Protein AF-A0A560PXR5-F1 (afdb_monomer_lite)

Secondary structure (DSSP, 8-state):
-------HHHHHHHHHHHH--SSEEEE-SSTT-EEEE-SS----EEEEE-SEEE--SSSEEEEEETTEEEEEETT--EEESS-EEEEEES-HHHHHSS-HHHHHHHHTT-----

Radius of gyration: 17.52 Å; chains: 1; bounding box: 52×32×44 Å

Foldseek 3Di:
DDDPPDDPLNVVVVVLCVVCVDADKADDPDPPDIHGDDPDWDDKDKDWDAFDKAAASADKWWKDAPLDIDIDHNVGIDGDPHTGGIIIGRPPCVPPVDRSVVVVVVVVVPDDDD

Sequence (114 aa):
MTIRRTSLQETLADNIGARAQRTGDYATSIAGLSLFRRDAPAPPAICMIEPSIVLVTQGAKQLWLGGEAYGYDASRFLITSLDLPAQFSREYGRLFGTPPKRDIAALRGQGHLT

Structure (mmCIF, N/CA/C/O backbone):
data_AF-A0A560PXR5-F1
#
_entry.id   AF-A0A560PXR5-F1
#
loop_
_atom_site.group_PDB
_atom_site.id
_atom_site.type_symbol
_atom_site.label_atom_id
_atom_site.label_alt_id
_atom_site.label_comp_id
_atom_site.label_asym_id
_atom_site.label_entity_id
_atom_site.label_seq_id
_atom_site.pdbx_PDB_ins_code
_atom_site.Cartn_x
_atom_site.Cartn_y
_atom_site.Cartn_z
_atom_site.occupancy
_atom_site.B_iso_or_equiv
_atom_site.auth_seq_id
_atom_site.auth_comp_id
_atom_site.auth_asym_id
_atom_site.auth_atom_id
_atom_site.pdbx_PDB_model_num
ATOM 1 N N . MET A 1 1 ? -24.337 -17.176 22.411 1.00 38.00 1 MET A N 1
ATOM 2 C CA . MET A 1 1 ? -24.308 -15.890 21.683 1.00 38.00 1 MET A CA 1
ATOM 3 C C . MET A 1 1 ? -22.865 -15.403 21.680 1.00 38.00 1 MET A C 1
ATOM 5 O O . MET A 1 1 ? -22.405 -14.877 22.681 1.00 38.00 1 MET A O 1
ATOM 9 N N . THR A 1 2 ? -22.102 -15.710 20.630 1.00 40.50 2 THR A N 1
ATOM 10 C CA . THR A 1 2 ? -20.659 -15.418 20.584 1.00 40.50 2 THR A CA 1
ATOM 11 C C . THR A 1 2 ? -20.454 -14.022 20.012 1.00 40.50 2 THR A C 1
ATOM 13 O O . THR A 1 2 ? -20.713 -13.796 18.833 1.00 40.50 2 THR A O 1
ATOM 16 N N . ILE A 1 3 ? -20.016 -13.079 20.845 1.00 52.94 3 ILE A N 1
ATOM 17 C CA . ILE A 1 3 ? -19.617 -11.740 20.404 1.00 52.94 3 ILE A CA 1
ATOM 18 C C . ILE A 1 3 ? -18.334 -11.908 19.580 1.00 52.94 3 ILE A C 1
ATOM 20 O O . ILE A 1 3 ? -17.282 -12.229 20.133 1.00 52.94 3 ILE A O 1
ATOM 24 N N . ARG A 1 4 ? -18.405 -11.747 18.251 1.00 62.03 4 ARG A N 1
ATOM 25 C CA . ARG A 1 4 ? -17.197 -11.677 17.415 1.00 62.03 4 ARG A CA 1
ATOM 26 C C . ARG A 1 4 ? -16.448 -10.398 17.784 1.00 62.03 4 ARG A C 1
ATOM 28 O O . ARG A 1 4 ? -16.941 -9.302 17.543 1.00 62.03 4 ARG A O 1
ATOM 35 N N . ARG A 1 5 ? -15.267 -10.539 18.387 1.00 60.41 5 ARG A N 1
ATOM 36 C CA . ARG A 1 5 ? -14.341 -9.423 18.601 1.00 60.41 5 ARG A CA 1
ATOM 37 C C . ARG A 1 5 ? -13.616 -9.182 17.279 1.00 60.41 5 ARG A C 1
ATOM 39 O O . ARG A 1 5 ? -12.698 -9.926 16.953 1.00 60.41 5 ARG A O 1
ATOM 46 N N . THR A 1 6 ? -14.073 -8.205 16.504 1.00 70.50 6 THR A N 1
ATOM 47 C CA . THR A 1 6 ? -13.400 -7.786 15.270 1.00 70.50 6 THR A CA 1
ATOM 48 C C . THR A 1 6 ? -11.976 -7.351 15.608 1.00 70.50 6 THR A C 1
ATOM 50 O O . THR A 1 6 ? -11.755 -6.618 16.578 1.00 70.50 6 THR A O 1
ATOM 53 N N . SER A 1 7 ? -10.994 -7.838 14.857 1.00 87.00 7 SER A N 1
ATOM 54 C CA . SER A 1 7 ? -9.606 -7.418 15.027 1.00 87.00 7 SER A CA 1
ATOM 55 C C . SER A 1 7 ? -9.454 -5.926 14.701 1.00 87.00 7 SER A C 1
ATOM 57 O O . SER A 1 7 ? -10.234 -5.343 13.938 1.00 87.00 7 SER A O 1
ATOM 59 N N . LEU A 1 8 ? -8.423 -5.284 15.263 1.00 88.00 8 LEU A N 1
ATOM 60 C CA . LEU A 1 8 ? -8.095 -3.891 14.932 1.00 88.00 8 LEU A CA 1
ATOM 61 C C . LEU A 1 8 ? -7.862 -3.726 13.422 1.00 88.00 8 LEU A C 1
ATOM 63 O O . LEU A 1 8 ? -8.232 -2.715 12.835 1.00 88.00 8 LEU A O 1
ATOM 67 N N . GLN A 1 9 ? -7.278 -4.744 12.796 1.00 89.25 9 GLN A N 1
ATOM 68 C CA . GLN A 1 9 ? -6.972 -4.757 11.377 1.00 89.25 9 GLN A CA 1
ATOM 69 C C . GLN A 1 9 ? -8.219 -4.802 10.495 1.00 89.25 9 GLN A C 1
ATOM 71 O O . GLN A 1 9 ? -8.310 -4.021 9.552 1.00 89.25 9 GLN A O 1
ATOM 76 N N . GLU A 1 10 ? -9.190 -5.655 10.823 1.00 90.62 10 GLU A N 1
ATOM 77 C CA . GLU A 1 10 ? -10.493 -5.683 10.146 1.00 90.62 10 GLU A CA 1
ATOM 78 C C . GLU A 1 10 ? -11.211 -4.337 10.308 1.00 90.62 10 GLU A C 1
ATOM 80 O O . GLU A 1 10 ? -11.644 -3.745 9.325 1.00 90.62 10 GLU A O 1
ATOM 85 N N . THR A 1 11 ? -11.211 -3.777 11.522 1.00 93.44 11 THR A N 1
ATOM 86 C CA . THR A 1 11 ? -11.789 -2.446 11.780 1.00 93.44 11 THR A CA 1
ATOM 87 C C . THR A 1 11 ? -11.124 -1.351 10.938 1.00 93.44 11 THR A C 1
ATOM 89 O O . THR A 1 11 ? -11.800 -0.464 10.411 1.00 93.44 11 THR A O 1
ATOM 92 N N . LEU A 1 12 ? -9.795 -1.380 10.800 1.00 93.00 12 LEU A N 1
ATOM 93 C CA . LEU A 1 12 ? -9.060 -0.438 9.954 1.00 93.00 12 LEU A CA 1
ATOM 94 C C . LEU A 1 12 ? -9.390 -0.637 8.473 1.00 93.00 12 LEU A C 1
ATOM 96 O O . LEU A 1 12 ? -9.604 0.344 7.761 1.00 93.00 12 LEU A O 1
ATOM 100 N N . ALA A 1 13 ? -9.447 -1.884 8.011 1.00 93.56 13 ALA A N 1
ATOM 101 C CA . ALA A 1 13 ? -9.788 -2.209 6.635 1.00 93.56 13 ALA A CA 1
ATOM 102 C C . ALA A 1 13 ? -11.187 -1.704 6.259 1.00 93.56 13 ALA A C 1
ATOM 104 O O . ALA A 1 13 ? -11.325 -1.030 5.238 1.00 93.56 13 ALA A O 1
ATOM 105 N N . ASP A 1 14 ? -12.187 -1.935 7.110 1.00 94.62 14 ASP A N 1
ATOM 106 C CA . ASP A 1 14 ? -13.563 -1.479 6.891 1.00 94.62 14 ASP A CA 1
ATOM 107 C C . ASP A 1 14 ? -13.644 0.053 6.829 1.00 94.62 14 ASP A C 1
ATOM 109 O O . ASP A 1 14 ? -14.231 0.631 5.909 1.00 94.62 14 ASP A O 1
ATOM 113 N N . ASN A 1 15 ? -12.983 0.738 7.768 1.00 94.12 15 ASN A N 1
ATOM 114 C CA . ASN A 1 15 ? -12.950 2.201 7.805 1.00 94.12 15 ASN A CA 1
ATOM 115 C C . ASN A 1 15 ? -12.268 2.818 6.577 1.00 94.12 15 ASN A C 1
ATOM 117 O O . ASN A 1 15 ? -12.714 3.860 6.081 1.00 94.12 15 ASN A O 1
ATOM 121 N N . ILE A 1 16 ? -11.184 2.208 6.096 1.00 95.12 16 ILE A N 1
ATOM 122 C CA . ILE A 1 16 ? -10.495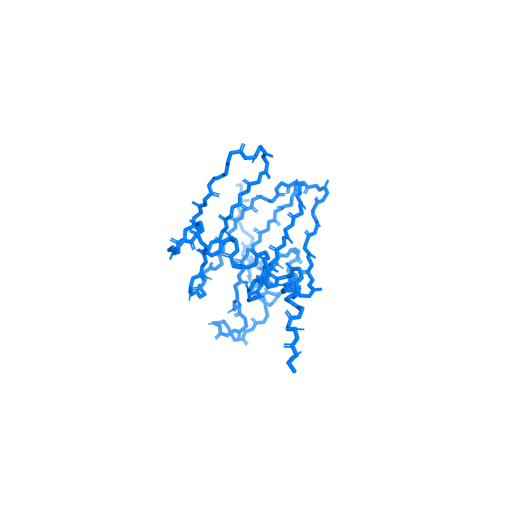 2.645 4.878 1.00 95.12 16 ILE A CA 1
ATOM 123 C C . ILE A 1 16 ? -11.362 2.342 3.656 1.00 95.12 16 ILE A C 1
ATOM 125 O O . ILE A 1 16 ? -11.531 3.222 2.814 1.00 95.12 16 ILE A O 1
ATOM 129 N N . GLY A 1 17 ? -11.967 1.155 3.579 1.00 94.81 17 GLY A N 1
ATOM 130 C CA . GLY A 1 17 ? -12.832 0.738 2.474 1.00 94.81 17 GLY A CA 1
ATOM 131 C C . GLY A 1 17 ? -14.050 1.643 2.287 1.00 94.81 17 GLY A C 1
ATOM 132 O O . GLY A 1 17 ? -14.409 1.960 1.153 1.00 94.81 17 GLY A O 1
ATOM 133 N N . ALA A 1 18 ? -14.627 2.148 3.381 1.00 94.56 18 ALA A N 1
ATOM 134 C CA . ALA A 1 18 ? -15.725 3.114 3.331 1.00 94.56 18 ALA A CA 1
ATOM 135 C C . ALA A 1 18 ? -15.338 4.449 2.659 1.00 94.56 18 ALA A C 1
ATOM 137 O O . ALA A 1 18 ? -16.200 5.115 2.083 1.00 94.56 18 ALA A O 1
ATOM 138 N N . ARG A 1 19 ? -14.053 4.834 2.712 1.00 93.94 19 ARG A N 1
ATOM 139 C CA . ARG A 1 19 ? -13.512 6.096 2.164 1.00 93.94 19 ARG A CA 1
ATOM 140 C C . ARG A 1 19 ? -12.891 5.912 0.778 1.00 93.94 19 ARG A C 1
ATOM 142 O O . ARG A 1 19 ? -13.117 6.721 -0.117 1.00 93.94 19 ARG A O 1
ATOM 149 N N . ALA A 1 20 ? -12.143 4.831 0.589 1.00 94.44 20 ALA A N 1
ATOM 150 C CA . ALA A 1 20 ? -11.495 4.464 -0.661 1.00 94.4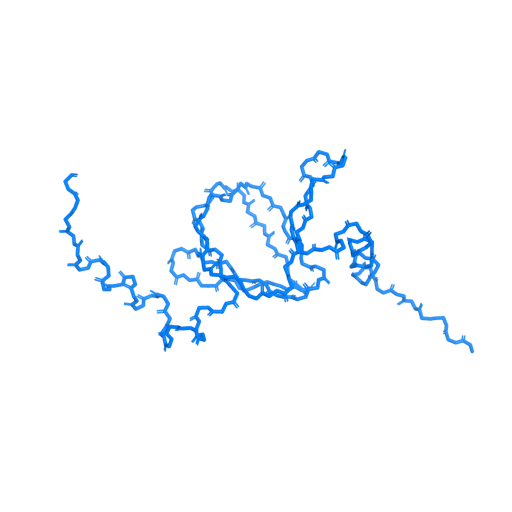4 20 ALA A CA 1
ATOM 151 C C . ALA A 1 20 ? -12.357 3.442 -1.421 1.00 94.44 20 ALA A C 1
ATOM 153 O O . ALA A 1 20 ? -12.058 2.249 -1.471 1.00 94.44 20 ALA A O 1
ATOM 154 N N . GLN A 1 21 ? -13.478 3.903 -1.979 1.00 93.00 21 GLN A N 1
ATOM 155 C CA . GLN A 1 21 ? -14.476 3.019 -2.601 1.00 93.00 21 GLN A CA 1
ATOM 156 C C . GLN A 1 21 ? -14.081 2.519 -4.000 1.00 93.00 21 GLN A C 1
ATOM 158 O O . GLN A 1 21 ? -14.594 1.499 -4.450 1.00 93.00 21 GLN A O 1
ATOM 163 N N . ARG A 1 22 ? -13.175 3.221 -4.688 1.00 93.50 22 ARG A N 1
ATOM 164 C CA . ARG A 1 22 ? -12.680 2.876 -6.030 1.00 93.50 22 ARG A CA 1
ATOM 165 C C . ARG A 1 22 ? -11.151 2.814 -6.027 1.00 93.50 22 ARG A C 1
ATOM 167 O O . ARG A 1 22 ? -10.507 3.329 -5.118 1.00 93.50 22 ARG A O 1
ATOM 174 N N . THR A 1 23 ? -10.550 2.181 -7.030 1.00 90.94 23 THR A N 1
ATOM 175 C CA . THR A 1 23 ? -9.095 2.273 -7.226 1.00 90.94 23 THR A CA 1
ATOM 176 C C . THR A 1 23 ? -8.672 3.740 -7.353 1.00 90.94 23 THR A C 1
ATOM 178 O O . THR A 1 23 ? -9.280 4.500 -8.108 1.00 90.94 23 THR A O 1
ATOM 181 N N . GLY A 1 24 ? -7.639 4.136 -6.607 1.00 86.62 24 GLY A N 1
ATOM 182 C CA . GLY A 1 24 ? -7.128 5.504 -6.596 1.00 86.62 24 GLY A CA 1
ATOM 183 C C . GLY A 1 24 ? -6.361 5.872 -5.329 1.00 86.62 24 GLY A C 1
ATOM 184 O O . GLY A 1 24 ? -6.176 5.043 -4.429 1.00 86.62 24 GLY A O 1
ATOM 185 N N . ASP A 1 25 ? -5.920 7.128 -5.298 1.00 88.25 25 ASP A N 1
ATOM 186 C CA . ASP A 1 25 ? -5.191 7.748 -4.191 1.00 88.25 25 ASP A CA 1
ATOM 187 C C . ASP A 1 25 ? -6.070 8.806 -3.545 1.00 88.25 25 ASP A C 1
ATOM 189 O O . ASP A 1 25 ? -6.715 9.603 -4.228 1.00 88.25 25 ASP A O 1
ATOM 193 N N . TYR A 1 26 ? -6.120 8.784 -2.220 1.00 87.31 26 TYR A N 1
ATOM 194 C CA . TYR A 1 26 ? -7.067 9.553 -1.435 1.00 87.31 26 TYR A CA 1
ATOM 195 C C . TYR A 1 26 ? -6.320 10.352 -0.380 1.00 87.31 26 TYR A C 1
ATOM 197 O O . TYR A 1 26 ? -5.758 9.790 0.563 1.00 87.31 26 TYR A O 1
AT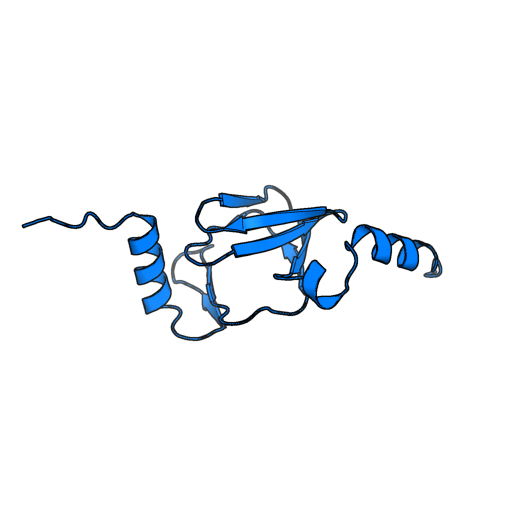OM 205 N N . ALA A 1 27 ? -6.355 11.674 -0.523 1.00 88.06 27 ALA A N 1
ATOM 206 C CA . ALA A 1 27 ? -5.966 12.570 0.551 1.00 88.06 27 ALA A CA 1
ATOM 207 C C . ALA A 1 27 ? -6.938 12.428 1.730 1.00 88.06 27 ALA A C 1
ATOM 209 O O . ALA A 1 27 ? -8.114 12.088 1.560 1.00 88.06 27 ALA A O 1
ATOM 210 N N . THR A 1 28 ? -6.453 12.719 2.931 1.00 89.69 28 THR A N 1
ATOM 211 C CA . THR A 1 28 ? -7.294 12.793 4.126 1.00 89.69 28 THR A CA 1
ATOM 212 C C . THR A 1 28 ? -7.207 14.182 4.746 1.00 89.69 28 THR A C 1
ATOM 214 O O . THR A 1 28 ? -6.322 14.969 4.422 1.00 89.69 28 THR A O 1
ATOM 217 N N . SER A 1 29 ? -8.127 14.490 5.660 1.00 93.12 29 SER A N 1
ATOM 218 C CA . SER A 1 29 ? -8.050 15.709 6.472 1.00 93.12 29 SER A CA 1
ATOM 219 C C . SER A 1 29 ? -6.951 15.651 7.541 1.00 93.12 29 SER A C 1
ATOM 221 O O . SER A 1 29 ? -6.733 16.634 8.242 1.00 93.12 29 SER A O 1
ATOM 223 N N . ILE A 1 30 ? -6.285 14.504 7.704 1.00 92.62 30 ILE A N 1
ATOM 224 C CA . ILE A 1 30 ? -5.187 14.314 8.647 1.00 92.62 30 ILE A CA 1
ATOM 225 C C . ILE A 1 30 ? -3.883 14.567 7.888 1.00 92.62 30 ILE A C 1
ATOM 227 O O . ILE A 1 30 ? -3.555 13.854 6.938 1.00 92.62 30 ILE A O 1
ATOM 231 N N . ALA A 1 31 ? -3.137 15.588 8.308 1.00 88.88 31 ALA A N 1
ATOM 232 C CA . ALA A 1 31 ? -1.856 15.927 7.697 1.00 88.88 31 ALA A CA 1
ATOM 233 C C . ALA A 1 31 ? -0.890 14.728 7.742 1.00 88.88 31 ALA A C 1
ATOM 235 O O . ALA A 1 31 ? -0.735 14.087 8.780 1.00 88.88 31 ALA A O 1
ATOM 236 N N . GLY A 1 32 ? -0.260 14.421 6.605 1.00 86.06 32 GLY A N 1
ATOM 237 C CA . GLY A 1 32 ? 0.672 13.295 6.471 1.00 86.06 32 GLY A CA 1
ATOM 238 C C . GLY A 1 32 ? 0.017 11.913 6.341 1.00 86.06 32 GLY A C 1
ATOM 239 O O . GLY A 1 32 ? 0.735 10.919 6.264 1.00 86.06 32 GLY A O 1
ATOM 240 N N . LEU A 1 33 ? -1.319 11.821 6.290 1.00 92.50 33 LEU A N 1
ATOM 241 C CA . LEU A 1 33 ? -2.032 10.561 6.080 1.00 92.50 33 LEU A CA 1
ATOM 242 C C . LEU A 1 33 ? -2.731 10.536 4.717 1.00 92.50 33 LEU A C 1
ATOM 244 O O . LEU A 1 33 ? -3.617 11.345 4.434 1.00 92.50 33 LEU A O 1
ATOM 248 N N . SER A 1 34 ? -2.396 9.519 3.926 1.00 90.19 34 SER A N 1
ATOM 249 C CA . SER A 1 34 ? -3.003 9.233 2.625 1.00 90.19 34 SER A CA 1
ATOM 250 C C . SER A 1 34 ? -3.462 7.780 2.563 1.00 90.19 34 SER A C 1
ATOM 252 O O . SER A 1 34 ? -2.825 6.893 3.137 1.00 90.19 34 SER A O 1
ATOM 254 N N . LEU A 1 35 ? -4.565 7.524 1.860 1.00 93.56 35 LEU A N 1
ATOM 255 C CA . LEU A 1 35 ? -5.098 6.180 1.637 1.00 93.56 35 LEU A CA 1
ATOM 256 C C . LEU A 1 35 ? -4.931 5.791 0.170 1.00 93.56 35 LEU A C 1
ATOM 258 O O . LEU A 1 35 ? -5.102 6.608 -0.731 1.00 93.56 35 LEU A O 1
ATOM 262 N N . PHE A 1 36 ? -4.637 4.518 -0.067 1.00 90.00 36 PHE A N 1
ATOM 263 C CA . PHE A 1 36 ? -4.371 3.992 -1.399 1.00 90.00 36 PHE A CA 1
ATOM 264 C C . PHE A 1 36 ? -5.219 2.747 -1.616 1.00 90.00 36 PHE A C 1
ATOM 266 O O . PHE A 1 36 ? -5.177 1.819 -0.806 1.00 90.00 36 PHE A O 1
ATOM 273 N N . ARG A 1 37 ? -5.946 2.695 -2.732 1.00 91.31 37 ARG A N 1
ATOM 274 C CA . ARG A 1 37 ? -6.655 1.492 -3.172 1.00 91.31 37 ARG A CA 1
ATOM 275 C C . ARG A 1 37 ? -6.200 1.082 -4.555 1.00 91.31 37 ARG A C 1
ATOM 277 O O . ARG A 1 37 ? -6.133 1.902 -5.469 1.00 91.31 37 ARG A O 1
ATOM 284 N N . ARG A 1 38 ? -5.898 -0.200 -4.703 1.00 88.12 38 ARG A N 1
ATOM 285 C CA . ARG A 1 38 ? -5.573 -0.841 -5.975 1.00 88.12 38 ARG A CA 1
ATOM 286 C C . ARG A 1 38 ? -6.314 -2.165 -6.014 1.00 88.12 38 ARG A C 1
ATOM 288 O O . ARG A 1 38 ? -6.099 -2.993 -5.135 1.00 88.12 38 ARG A O 1
ATOM 295 N N . ASP A 1 39 ? -7.164 -2.345 -7.015 1.00 87.88 39 ASP A N 1
ATOM 296 C CA . ASP A 1 39 ? -7.955 -3.570 -7.182 1.00 87.88 39 ASP A CA 1
ATOM 297 C C . ASP A 1 39 ? -7.285 -4.577 -8.145 1.00 87.88 39 ASP A C 1
ATOM 299 O O . ASP A 1 39 ? -7.728 -5.715 -8.261 1.00 87.88 39 ASP A O 1
ATOM 303 N N . ALA A 1 40 ? -6.188 -4.185 -8.805 1.00 80.69 40 ALA A N 1
ATOM 304 C CA . ALA A 1 40 ? -5.401 -5.031 -9.702 1.00 80.69 40 ALA A CA 1
ATOM 305 C C . ALA A 1 40 ? -3.884 -4.789 -9.534 1.00 80.69 40 ALA A C 1
ATOM 307 O O . ALA A 1 40 ? -3.479 -3.714 -9.070 1.00 80.69 40 ALA A O 1
ATOM 308 N N . PRO A 1 41 ? -3.027 -5.762 -9.908 1.00 76.38 41 PRO A N 1
ATOM 309 C CA . PRO A 1 41 ? -1.586 -5.549 -10.006 1.00 76.38 41 PRO A CA 1
ATOM 310 C C . PRO A 1 41 ? -1.260 -4.394 -10.963 1.00 76.38 41 PRO A C 1
ATOM 312 O O . PRO A 1 41 ? -1.833 -4.296 -12.044 1.00 76.38 41 P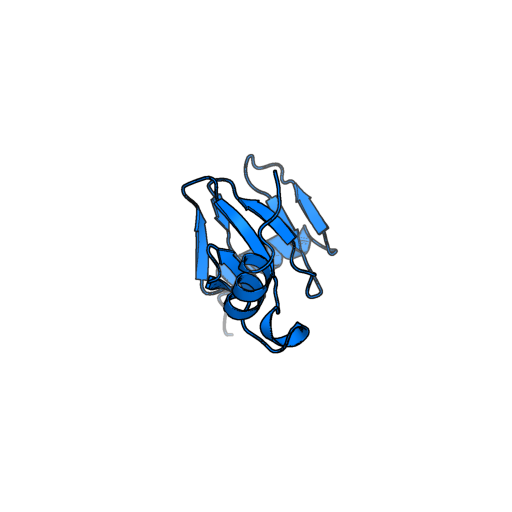RO A O 1
ATOM 315 N N . ALA A 1 42 ? -0.330 -3.526 -10.565 1.00 65.38 42 ALA A N 1
ATOM 316 C CA . ALA A 1 42 ? 0.153 -2.424 -11.393 1.00 65.38 42 ALA A CA 1
ATOM 317 C C . ALA A 1 42 ? 1.570 -2.720 -11.919 1.00 65.38 42 ALA A C 1
ATOM 319 O O . ALA A 1 42 ? 2.337 -3.399 -11.217 1.00 65.38 42 ALA A O 1
ATOM 320 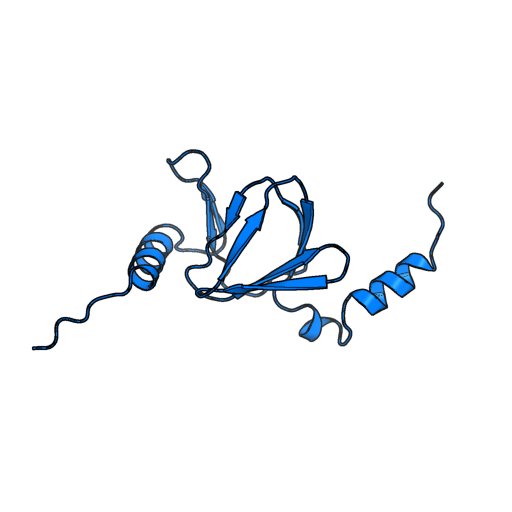N N . PRO A 1 43 ? 1.936 -2.197 -13.109 1.00 65.25 43 PRO A N 1
ATOM 321 C CA . PRO A 1 43 ? 3.312 -2.217 -13.590 1.00 65.25 43 PRO A CA 1
ATOM 322 C C . PRO A 1 43 ? 4.271 -1.594 -12.572 1.00 65.25 43 PRO A C 1
ATOM 324 O O . PRO A 1 43 ? 3.843 -0.771 -11.753 1.00 65.25 43 PRO A O 1
ATOM 327 N N . PRO A 1 44 ? 5.565 -1.951 -12.613 1.00 67.12 44 PRO A N 1
ATOM 328 C CA . PRO A 1 44 ? 6.522 -1.348 -11.714 1.00 67.12 44 PRO A CA 1
ATOM 329 C C . PRO A 1 44 ? 6.589 0.173 -11.881 1.00 67.12 44 PRO A C 1
ATOM 331 O O . PRO A 1 44 ? 6.734 0.665 -12.997 1.00 67.12 44 PRO A O 1
ATOM 334 N N . ALA A 1 45 ? 6.500 0.906 -10.773 1.00 69.81 45 ALA A N 1
ATOM 335 C CA . ALA A 1 45 ? 6.613 2.362 -10.758 1.00 69.81 45 ALA A CA 1
ATOM 336 C C . ALA A 1 45 ? 7.854 2.774 -9.969 1.00 69.81 45 ALA A C 1
ATOM 338 O O . ALA A 1 45 ? 8.031 2.314 -8.839 1.00 69.81 45 ALA A O 1
ATOM 339 N N . ILE A 1 46 ? 8.686 3.630 -10.564 1.00 72.19 46 ILE A N 1
ATOM 340 C CA . ILE A 1 46 ? 9.863 4.221 -9.919 1.00 72.19 46 ILE A CA 1
ATOM 341 C C . ILE A 1 46 ? 9.429 5.512 -9.222 1.00 72.19 46 ILE A C 1
ATOM 343 O O . ILE A 1 46 ? 8.782 6.356 -9.842 1.00 72.19 46 ILE A O 1
ATOM 347 N N . CYS A 1 47 ? 9.775 5.677 -7.949 1.00 70.25 47 CYS A N 1
ATOM 348 C CA . CYS A 1 47 ? 9.530 6.909 -7.206 1.00 70.25 47 CYS A CA 1
ATOM 349 C C . CYS A 1 47 ? 10.554 7.114 -6.081 1.00 70.25 47 CYS A C 1
ATOM 351 O O . CYS A 1 47 ? 11.243 6.182 -5.667 1.00 70.25 47 CYS A O 1
ATOM 353 N N . MET A 1 48 ? 10.612 8.336 -5.553 1.00 78.50 48 MET A N 1
ATOM 354 C CA . MET A 1 48 ? 11.249 8.603 -4.264 1.00 78.50 48 MET A CA 1
ATOM 355 C C . MET A 1 48 ? 10.241 8.330 -3.151 1.00 78.50 48 MET A C 1
ATOM 357 O O . MET A 1 48 ? 9.102 8.792 -3.222 1.00 78.50 48 MET A O 1
ATOM 361 N N . ILE A 1 49 ? 10.637 7.542 -2.155 1.00 78.81 49 ILE A N 1
ATOM 362 C CA . ILE A 1 49 ? 9.837 7.321 -0.949 1.00 78.81 49 ILE A CA 1
ATOM 363 C C . ILE A 1 49 ? 10.375 8.227 0.144 1.00 78.81 49 ILE A C 1
ATOM 365 O O . ILE A 1 49 ? 11.500 8.024 0.595 1.00 78.81 49 ILE A O 1
ATOM 369 N N . GLU A 1 50 ? 9.544 9.164 0.583 1.00 81.75 50 GLU A N 1
ATOM 370 C CA . GLU A 1 50 ? 9.810 10.001 1.751 1.00 81.75 50 GLU A CA 1
ATOM 371 C C . GLU A 1 50 ? 9.764 9.175 3.053 1.00 81.75 50 GLU A C 1
ATOM 373 O O . GLU A 1 50 ? 9.111 8.116 3.105 1.00 81.75 50 GLU A O 1
ATOM 378 N N . PRO A 1 51 ? 10.412 9.643 4.136 1.00 89.19 51 PRO A N 1
ATOM 379 C CA . PRO A 1 51 ? 10.308 9.021 5.450 1.00 89.19 51 PRO A CA 1
ATOM 380 C C . PRO A 1 51 ? 8.851 8.861 5.901 1.00 89.19 51 PRO A C 1
ATOM 382 O O . PRO A 1 51 ? 8.119 9.834 6.076 1.00 89.19 51 PRO A O 1
ATOM 385 N N . SER A 1 52 ? 8.403 7.618 6.069 1.00 90.00 52 SER A N 1
ATOM 386 C CA . SER A 1 52 ? 7.002 7.308 6.348 1.00 90.00 52 SER A CA 1
ATOM 387 C C . SER A 1 52 ? 6.824 5.920 6.964 1.00 90.00 52 SER A C 1
ATOM 389 O O . SER A 1 52 ? 7.714 5.067 6.928 1.00 90.00 52 SER A O 1
ATOM 391 N N . ILE A 1 53 ? 5.639 5.688 7.534 1.00 93.19 53 ILE A N 1
ATOM 392 C CA . ILE A 1 53 ? 5.163 4.360 7.928 1.00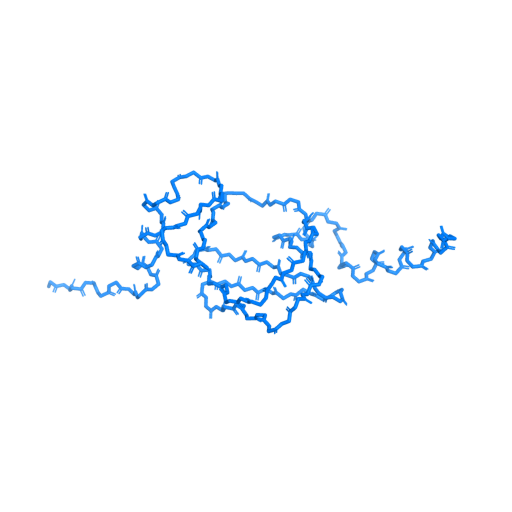 93.19 53 ILE A CA 1
ATOM 393 C C . ILE A 1 53 ? 4.032 3.978 6.979 1.00 93.19 53 ILE A C 1
ATOM 395 O O . ILE A 1 53 ? 3.056 4.714 6.839 1.00 93.19 53 ILE A O 1
ATOM 399 N N . VAL A 1 54 ? 4.137 2.807 6.354 1.00 91.06 54 VAL A N 1
ATOM 400 C CA . VAL A 1 54 ? 3.110 2.280 5.454 1.00 91.06 54 VAL A CA 1
ATOM 401 C C . VAL A 1 54 ? 2.499 1.025 6.058 1.00 91.06 54 VAL A C 1
ATOM 403 O O . VAL A 1 54 ? 3.175 0.014 6.261 1.00 91.06 54 VAL A O 1
ATOM 406 N N . LEU A 1 55 ? 1.191 1.089 6.292 1.00 93.25 55 LEU A N 1
ATOM 407 C CA . LEU A 1 55 ? 0.378 -0.024 6.764 1.00 93.25 55 LEU A CA 1
ATOM 408 C C . LEU A 1 55 ? -0.451 -0.577 5.606 1.00 93.25 55 LEU A C 1
ATOM 410 O O . LEU A 1 55 ? -1.116 0.172 4.890 1.00 93.25 55 LEU A O 1
ATOM 414 N N . VAL A 1 56 ? -0.443 -1.896 5.442 1.00 91.81 56 VAL A N 1
ATOM 415 C CA . VAL A 1 56 ? -1.352 -2.588 4.527 1.00 91.81 56 VAL A CA 1
ATOM 416 C C . VAL A 1 56 ? -2.470 -3.177 5.370 1.00 91.81 56 VAL A C 1
ATOM 418 O O . VAL A 1 56 ? -2.221 -3.958 6.278 1.00 91.81 56 VAL A O 1
ATOM 421 N N . THR A 1 57 ? -3.713 -2.787 5.113 1.00 92.62 57 THR A N 1
ATOM 422 C CA . THR A 1 57 ? -4.864 -3.335 5.847 1.00 92.62 57 THR A CA 1
ATOM 423 C C . THR A 1 57 ? -5.485 -4.528 5.134 1.00 92.62 57 THR A C 1
ATOM 425 O O . THR A 1 57 ? -6.062 -5.386 5.792 1.00 92.62 57 THR A O 1
ATOM 428 N N . GLN A 1 58 ? -5.315 -4.623 3.809 1.00 90.06 58 GLN A N 1
ATOM 429 C CA . GLN A 1 58 ? -5.725 -5.759 2.981 1.00 90.06 58 GLN A CA 1
ATOM 430 C C . GLN A 1 58 ? -4.757 -5.971 1.799 1.00 90.06 58 GLN A C 1
ATOM 432 O O . GLN A 1 58 ? -4.298 -5.021 1.157 1.00 90.06 58 GLN A O 1
ATOM 437 N N . GLY A 1 59 ? -4.464 -7.235 1.478 1.00 89.25 59 GLY A N 1
ATOM 438 C CA . GLY A 1 59 ? -3.544 -7.627 0.400 1.00 89.25 59 GLY A CA 1
ATOM 439 C C . GLY A 1 59 ? -2.056 -7.542 0.778 1.00 89.25 59 GLY A C 1
ATOM 440 O O . GLY A 1 59 ? -1.715 -7.530 1.955 1.00 89.25 59 GLY A O 1
ATOM 441 N N . ALA A 1 60 ? -1.168 -7.500 -0.226 1.00 88.00 60 ALA A N 1
ATOM 442 C CA . ALA A 1 60 ? 0.291 -7.521 -0.046 1.00 88.00 60 ALA A CA 1
ATOM 443 C C . ALA A 1 60 ? 1.038 -6.725 -1.129 1.00 88.00 60 ALA A C 1
ATOM 445 O O . ALA A 1 60 ? 0.766 -6.899 -2.311 1.00 88.00 60 ALA A O 1
ATOM 446 N N . LYS A 1 61 ? 1.995 -5.872 -0.769 1.00 83.62 61 LYS A N 1
ATOM 447 C CA . LYS A 1 61 ? 2.780 -5.035 -1.692 1.00 83.62 61 LYS A CA 1
ATOM 448 C C . LYS A 1 61 ? 4.261 -5.437 -1.652 1.00 83.62 61 LYS A C 1
ATOM 450 O O . LYS A 1 61 ? 4.720 -5.994 -0.661 1.00 83.62 61 LYS A O 1
ATOM 455 N N . GLN A 1 62 ? 5.010 -5.165 -2.725 1.00 83.62 62 GLN A N 1
ATOM 456 C CA . GLN A 1 62 ? 6.468 -5.333 -2.732 1.00 83.62 62 GLN A CA 1
ATOM 457 C C . GLN A 1 62 ? 7.163 -4.019 -3.093 1.00 83.62 62 GLN A C 1
ATOM 459 O O . GLN A 1 62 ? 6.735 -3.290 -3.996 1.00 83.62 62 GLN A O 1
ATOM 464 N N . LEU A 1 63 ? 8.236 -3.738 -2.364 1.00 84.38 63 LEU A N 1
ATOM 465 C CA . LEU A 1 63 ? 9.175 -2.650 -2.588 1.00 84.38 63 LEU A CA 1
ATOM 466 C C . LEU A 1 63 ? 10.486 -3.233 -3.121 1.00 84.38 63 LEU A C 1
ATOM 468 O O . LEU A 1 63 ? 11.046 -4.126 -2.498 1.00 84.38 63 LEU A O 1
ATOM 472 N N . TRP A 1 64 ? 10.995 -2.713 -4.229 1.00 83.31 64 TRP A N 1
ATOM 473 C CA . TRP A 1 64 ? 12.334 -3.008 -4.723 1.00 83.31 64 TRP A CA 1
ATOM 474 C C . TRP A 1 64 ? 13.290 -1.896 -4.326 1.00 83.31 64 TRP A C 1
ATOM 476 O O . TRP A 1 64 ? 13.055 -0.728 -4.648 1.00 83.31 64 TRP A O 1
ATOM 486 N N . LEU A 1 65 ? 14.376 -2.274 -3.658 1.00 83.19 65 LEU A N 1
ATOM 487 C CA . LEU A 1 65 ? 15.437 -1.371 -3.230 1.00 83.19 65 LEU A CA 1
ATOM 488 C C . LEU A 1 65 ? 16.784 -2.063 -3.442 1.00 83.19 65 LEU A C 1
ATOM 490 O O . LEU A 1 65 ? 16.981 -3.193 -3.002 1.00 83.19 65 LEU A O 1
ATOM 494 N N . GLY A 1 66 ? 17.702 -1.412 -4.161 1.00 81.69 66 GLY A N 1
ATOM 495 C CA . GLY A 1 66 ? 19.038 -1.970 -4.411 1.00 81.69 66 GLY A CA 1
ATOM 496 C C . GLY A 1 66 ? 19.046 -3.321 -5.148 1.00 81.69 66 GLY A C 1
ATOM 497 O O . GLY A 1 66 ? 19.993 -4.086 -5.001 1.00 81.69 66 GLY A O 1
ATOM 498 N N . GLY A 1 67 ? 18.000 -3.631 -5.925 1.00 75.88 67 GLY A N 1
ATOM 499 C CA . GLY A 1 67 ? 17.852 -4.906 -6.640 1.00 75.88 67 GLY A CA 1
ATOM 500 C C . GLY A 1 67 ? 17.252 -6.053 -5.815 1.00 75.88 67 GLY A C 1
ATOM 501 O O . GLY A 1 67 ? 17.096 -7.151 -6.348 1.00 75.88 67 GLY A O 1
ATOM 502 N N . GLU A 1 68 ? 16.878 -5.804 -4.559 1.00 79.25 68 GLU A N 1
ATOM 503 C CA . GLU A 1 68 ? 16.243 -6.776 -3.664 1.00 79.25 68 GLU A CA 1
ATOM 504 C C . GLU A 1 68 ? 14.766 -6.413 -3.428 1.00 79.25 68 GLU A C 1
ATOM 506 O O . GLU A 1 68 ? 14.404 -5.233 -3.391 1.00 79.25 68 GLU A O 1
ATOM 511 N N . ALA A 1 69 ? 13.906 -7.429 -3.287 1.00 81.19 69 ALA A N 1
ATOM 512 C CA . ALA A 1 69 ? 12.470 -7.262 -3.055 1.00 81.19 69 ALA A CA 1
ATOM 513 C C . ALA A 1 69 ? 12.100 -7.434 -1.581 1.00 81.19 69 ALA A C 1
ATOM 515 O O . ALA A 1 69 ? 12.338 -8.479 -0.977 1.00 81.19 69 ALA A O 1
ATOM 516 N N . TYR A 1 70 ? 11.390 -6.447 -1.050 1.00 85.12 70 TYR A N 1
ATOM 517 C CA . TYR A 1 70 ? 10.859 -6.407 0.304 1.00 85.12 70 TYR A CA 1
ATOM 518 C C . TYR A 1 70 ? 9.331 -6.468 0.245 1.00 85.12 70 TYR A C 1
ATOM 520 O O . TYR A 1 70 ? 8.661 -5.497 -0.113 1.00 85.12 70 TYR A O 1
ATOM 528 N N . GLY A 1 71 ? 8.774 -7.643 0.546 1.00 85.50 71 GLY A N 1
ATOM 529 C CA . GLY A 1 71 ? 7.329 -7.866 0.618 1.00 85.50 71 GLY A CA 1
ATOM 530 C C . GLY A 1 71 ? 6.752 -7.476 1.979 1.00 85.50 71 GLY A C 1
ATOM 531 O O . GLY A 1 71 ? 7.335 -7.796 3.016 1.00 85.50 71 GLY A O 1
ATOM 532 N N . TYR A 1 72 ? 5.595 -6.821 1.971 1.00 87.94 72 TYR A N 1
ATOM 533 C CA . TYR A 1 72 ? 4.858 -6.435 3.171 1.00 87.94 72 TYR A CA 1
ATOM 534 C C . TYR A 1 72 ? 3.344 -6.543 2.938 1.00 87.94 72 TYR A C 1
ATOM 536 O O . TYR A 1 72 ? 2.849 -6.317 1.833 1.00 87.94 72 TYR A O 1
ATOM 544 N N . ASP A 1 73 ? 2.603 -6.943 3.964 1.00 89.38 73 ASP A N 1
ATOM 545 C CA . ASP A 1 73 ? 1.183 -7.296 3.890 1.00 89.38 73 ASP A CA 1
ATOM 546 C C . ASP A 1 73 ? 0.462 -6.921 5.190 1.00 89.38 73 ASP A C 1
ATOM 548 O O . ASP A 1 73 ? 0.994 -6.184 6.012 1.00 89.38 73 ASP A O 1
ATOM 552 N N . ALA A 1 74 ? -0.757 -7.414 5.396 1.00 89.50 74 ALA A N 1
ATOM 553 C CA . ALA A 1 74 ? -1.501 -7.184 6.631 1.00 89.50 74 ALA A CA 1
ATOM 554 C C . ALA A 1 74 ? -0.690 -7.483 7.918 1.00 89.50 74 ALA A C 1
ATOM 556 O O . ALA A 1 74 ? -0.807 -6.779 8.917 1.00 89.50 74 ALA A O 1
ATOM 557 N N . SER A 1 75 ? 0.198 -8.469 7.907 1.00 88.56 75 SER A N 1
ATOM 558 C CA . SER A 1 75 ? 1.007 -8.838 9.072 1.00 88.56 75 SER A CA 1
ATOM 559 C C . SER A 1 75 ? 2.315 -8.050 9.218 1.00 88.56 75 SER A C 1
ATOM 561 O O . SER A 1 75 ? 3.000 -8.197 10.232 1.00 88.56 75 SER A O 1
ATOM 563 N N . ARG A 1 76 ? 2.701 -7.236 8.223 1.00 90.06 76 ARG A N 1
ATOM 564 C CA . ARG A 1 76 ? 4.010 -6.562 8.160 1.00 90.06 76 ARG A CA 1
ATOM 565 C C . ARG A 1 76 ? 3.877 -5.143 7.620 1.00 90.06 76 ARG A C 1
ATOM 567 O O . ARG A 1 76 ? 3.353 -4.929 6.535 1.00 90.06 76 ARG A O 1
ATOM 574 N N . PHE A 1 77 ? 4.431 -4.173 8.330 1.00 89.50 77 PHE A N 1
ATOM 575 C CA . PHE A 1 77 ? 4.476 -2.786 7.870 1.00 89.50 77 PHE A CA 1
ATOM 576 C C . PHE A 1 77 ? 5.844 -2.436 7.274 1.00 89.50 77 PHE A C 1
ATOM 578 O O . PHE A 1 77 ? 6.838 -3.126 7.506 1.00 89.50 77 PHE A O 1
ATOM 585 N N . LEU A 1 78 ? 5.889 -1.344 6.516 1.00 90.25 78 LEU A N 1
ATOM 586 C CA . LEU A 1 78 ? 7.121 -0.744 6.007 1.00 90.25 78 LEU A CA 1
ATOM 587 C C . LEU A 1 78 ? 7.399 0.551 6.778 1.00 90.25 78 LEU A C 1
ATOM 589 O O . LEU A 1 78 ? 6.484 1.346 6.978 1.00 90.25 78 LEU A O 1
ATOM 593 N N . ILE A 1 79 ? 8.654 0.768 7.177 1.00 93.94 79 ILE A N 1
ATOM 594 C CA . ILE A 1 79 ? 9.144 2.054 7.691 1.00 93.94 79 ILE A CA 1
ATOM 595 C C . ILE A 1 79 ? 10.311 2.498 6.823 1.00 93.94 79 ILE A C 1
ATOM 597 O O . ILE A 1 79 ? 11.233 1.719 6.576 1.00 93.94 79 ILE A O 1
ATOM 601 N N . THR A 1 80 ? 10.282 3.754 6.399 1.00 89.12 80 THR A N 1
ATOM 602 C CA . THR A 1 80 ? 11.405 4.439 5.761 1.00 89.12 80 THR A CA 1
ATOM 603 C C . THR A 1 80 ? 11.830 5.609 6.640 1.00 89.12 80 THR A C 1
ATOM 605 O O . THR A 1 80 ? 11.000 6.373 7.122 1.00 89.12 80 THR A O 1
ATOM 608 N N . SER A 1 81 ? 13.132 5.734 6.895 1.00 89.75 81 SER A N 1
ATOM 609 C CA . SER A 1 81 ? 13.694 6.810 7.735 1.00 89.75 81 SER A CA 1
ATOM 610 C C . SER A 1 81 ? 14.473 7.851 6.933 1.00 89.75 81 SER A C 1
ATOM 612 O O . SER A 1 81 ? 14.903 8.851 7.493 1.00 89.75 81 SER A O 1
ATOM 614 N N . LEU A 1 82 ? 14.667 7.600 5.640 1.00 88.75 82 LEU A N 1
ATOM 615 C CA . LEU A 1 82 ? 15.392 8.440 4.695 1.00 88.75 82 LEU A CA 1
ATOM 616 C C . LEU A 1 82 ? 14.616 8.467 3.379 1.00 88.75 82 LEU A C 1
ATOM 618 O O . LEU A 1 82 ? 13.795 7.580 3.134 1.00 88.75 82 LEU A O 1
ATOM 622 N N . ASP A 1 83 ? 14.935 9.435 2.528 1.00 83.00 83 ASP A N 1
ATOM 623 C CA . ASP A 1 83 ? 14.487 9.442 1.142 1.00 83.00 83 ASP A CA 1
ATOM 624 C C . ASP A 1 83 ? 15.147 8.297 0.370 1.00 83.00 83 ASP A C 1
ATOM 626 O O . ASP A 1 83 ? 16.373 8.242 0.229 1.00 83.00 83 ASP A O 1
ATOM 630 N N . LEU A 1 84 ? 14.338 7.355 -0.121 1.00 79.69 84 LEU A N 1
ATOM 631 C CA . LEU A 1 84 ? 14.829 6.160 -0.811 1.00 79.69 84 LEU A CA 1
ATOM 632 C C . LEU A 1 84 ? 14.398 6.143 -2.284 1.00 79.69 84 LEU A C 1
ATOM 634 O O . LEU A 1 84 ? 13.200 6.266 -2.555 1.00 79.69 84 LEU A O 1
ATOM 638 N N . PRO A 1 85 ? 15.322 5.914 -3.241 1.00 77.88 85 PRO A N 1
ATOM 639 C CA . PRO A 1 85 ? 14.952 5.609 -4.616 1.00 77.88 85 PRO A CA 1
ATOM 640 C C . PRO A 1 85 ? 14.384 4.191 -4.671 1.00 77.88 85 PRO A C 1
ATOM 642 O O . PRO A 1 85 ? 15.071 3.213 -4.373 1.00 77.88 85 PRO A O 1
ATOM 645 N N . ALA A 1 86 ? 13.117 4.076 -5.039 1.00 70.94 86 ALA A N 1
ATOM 646 C CA . ALA A 1 86 ? 12.366 2.842 -4.920 1.00 70.94 86 ALA A CA 1
ATOM 647 C C . ALA A 1 86 ? 11.605 2.502 -6.192 1.00 70.94 86 ALA A C 1
ATOM 649 O O . ALA A 1 86 ? 11.145 3.377 -6.923 1.00 70.94 86 ALA A O 1
ATOM 650 N N . GLN A 1 87 ? 11.398 1.205 -6.401 1.00 75.00 87 GLN A N 1
ATOM 651 C CA . GLN A 1 87 ? 10.472 0.711 -7.408 1.00 75.00 87 GLN A CA 1
ATOM 652 C C . GLN A 1 87 ? 9.417 -0.170 -6.745 1.00 75.00 87 GLN A C 1
ATOM 654 O O . GLN A 1 87 ? 9.726 -1.191 -6.140 1.00 75.00 87 GLN A O 1
ATOM 659 N N . PHE A 1 88 ? 8.144 0.187 -6.850 1.00 64.56 88 PHE A N 1
ATOM 660 C CA . PHE A 1 88 ? 7.066 -0.667 -6.356 1.00 64.56 88 PHE A CA 1
ATOM 661 C C . PHE A 1 88 ? 6.602 -1.597 -7.464 1.00 64.56 88 PHE A C 1
ATOM 663 O O . PHE A 1 88 ? 6.275 -1.127 -8.544 1.00 64.56 88 PHE A O 1
ATOM 670 N N . SER A 1 89 ? 6.503 -2.898 -7.202 1.00 58.84 89 SER A N 1
ATOM 671 C CA . SER A 1 89 ? 5.816 -3.837 -8.099 1.00 58.84 89 SER A CA 1
ATOM 672 C C . SER A 1 89 ? 5.026 -4.830 -7.260 1.00 58.84 89 SER A C 1
ATOM 674 O O . SER A 1 89 ? 5.514 -5.218 -6.203 1.00 58.84 89 SER A O 1
ATOM 676 N N . ARG A 1 90 ? 3.861 -5.300 -7.711 1.00 54.47 90 ARG A N 1
ATOM 677 C CA . ARG A 1 90 ? 3.168 -6.403 -7.018 1.00 54.47 90 ARG A CA 1
ATOM 678 C C . ARG A 1 90 ? 3.480 -7.803 -7.565 1.00 54.47 90 ARG A C 1
ATOM 680 O O . ARG A 1 90 ? 3.204 -8.744 -6.840 1.00 54.47 90 ARG A O 1
ATOM 687 N N . GLU A 1 91 ? 4.078 -7.958 -8.755 1.00 51.69 91 GLU A N 1
ATOM 688 C CA . GLU A 1 91 ? 4.430 -9.283 -9.320 1.00 51.69 91 GLU A CA 1
ATOM 689 C C . GLU A 1 91 ? 5.570 -9.238 -10.376 1.00 51.69 91 GLU A C 1
ATOM 691 O O . GLU A 1 91 ? 5.369 -9.598 -11.535 1.00 51.69 91 GLU A O 1
ATOM 696 N N . TYR A 1 92 ? 6.801 -8.842 -10.020 1.00 49.56 92 TYR A N 1
ATOM 697 C CA . TYR A 1 92 ? 7.920 -8.901 -10.990 1.00 49.56 92 TYR A CA 1
ATOM 698 C C . TYR A 1 92 ? 8.195 -10.332 -11.486 1.00 49.56 92 TYR A C 1
ATOM 700 O O . TYR A 1 92 ? 8.328 -10.577 -12.683 1.00 49.56 92 TYR A O 1
ATOM 708 N N . GLY A 1 93 ? 8.228 -11.303 -10.566 1.00 43.22 93 GLY A N 1
ATOM 709 C CA . GLY A 1 93 ? 8.582 -12.689 -10.892 1.00 43.22 93 GLY A CA 1
ATOM 710 C C . GLY A 1 93 ? 7.591 -13.384 -11.829 1.00 43.22 93 GLY A C 1
ATOM 711 O O . GLY A 1 93 ? 7.968 -14.329 -12.515 1.00 43.22 93 GLY A O 1
ATOM 712 N N . ARG A 1 94 ? 6.343 -12.905 -11.897 1.00 45.50 94 ARG A N 1
ATOM 713 C CA . ARG A 1 94 ? 5.301 -13.497 -12.746 1.00 45.50 94 ARG A CA 1
ATOM 714 C C . ARG A 1 94 ? 5.302 -12.940 -14.171 1.00 45.50 94 ARG A C 1
ATOM 716 O O . ARG A 1 94 ? 4.887 -13.643 -15.082 1.00 45.50 94 ARG A O 1
ATOM 723 N N . LEU A 1 95 ? 5.769 -11.704 -14.358 1.00 45.00 95 LEU A N 1
ATOM 724 C CA . LEU A 1 95 ? 5.763 -11.015 -15.652 1.00 45.00 95 LEU A CA 1
ATOM 725 C C . LEU A 1 95 ? 7.066 -11.192 -16.442 1.00 45.00 95 LEU A C 1
ATOM 727 O O . LEU A 1 95 ? 7.019 -11.227 -17.667 1.00 45.00 95 LEU A O 1
ATOM 731 N N . PHE A 1 96 ? 8.210 -11.324 -15.764 1.00 50.28 96 PHE A N 1
ATOM 732 C CA . PHE A 1 96 ? 9.524 -11.295 -16.422 1.00 50.28 96 PHE A CA 1
ATOM 733 C C . PHE A 1 96 ? 10.309 -12.610 -16.319 1.00 50.28 96 PHE A C 1
ATOM 735 O O . PHE A 1 96 ? 11.364 -12.742 -16.926 1.00 50.28 96 PHE A O 1
ATOM 742 N N . GLY A 1 97 ? 9.802 -13.610 -15.587 1.00 45.41 97 GLY A N 1
ATOM 743 C CA . GLY A 1 97 ? 10.389 -14.959 -15.520 1.00 45.41 97 GLY A CA 1
ATOM 744 C C . GLY A 1 97 ? 11.758 -15.061 -14.824 1.00 45.41 97 GLY A C 1
ATOM 745 O O . GLY A 1 97 ? 12.207 -16.167 -14.525 1.00 45.41 97 GLY A O 1
ATOM 746 N N . THR A 1 98 ? 12.409 -13.937 -14.512 1.00 43.34 98 THR A N 1
ATOM 747 C CA . THR A 1 98 ? 13.695 -13.834 -13.807 1.00 43.34 98 THR A CA 1
ATOM 748 C C . THR A 1 98 ? 13.622 -12.814 -12.662 1.00 43.34 98 THR A C 1
ATOM 750 O O . THR A 1 98 ? 12.820 -11.884 -12.702 1.00 43.34 98 THR A O 1
ATOM 753 N N . PRO A 1 99 ? 14.434 -12.954 -11.595 1.00 45.97 99 PRO A N 1
ATOM 754 C CA . PRO A 1 99 ? 14.565 -11.914 -10.573 1.00 45.97 99 PRO A CA 1
ATOM 755 C C . PRO A 1 99 ? 15.232 -10.645 -11.153 1.00 45.97 99 PRO A C 1
ATOM 757 O O . PRO A 1 99 ? 16.198 -10.793 -11.908 1.00 45.97 99 PRO A O 1
ATOM 760 N N . PRO A 1 100 ? 14.842 -9.415 -10.747 1.00 47.59 100 PRO A N 1
ATOM 761 C CA . PRO A 1 100 ? 15.380 -8.150 -11.281 1.00 47.59 100 PRO A CA 1
ATOM 762 C C . PRO A 1 100 ? 16.896 -8.032 -11.248 1.00 47.59 100 PRO A C 1
ATOM 764 O O . PRO A 1 100 ? 17.496 -7.387 -12.101 1.00 47.59 100 PRO A O 1
ATOM 767 N N . LYS A 1 101 ? 17.541 -8.690 -10.280 1.00 42.59 101 LYS A N 1
ATOM 768 C CA . LYS A 1 101 ? 19.000 -8.742 -10.154 1.00 42.59 101 LYS A CA 1
ATOM 769 C C . LYS A 1 101 ? 19.695 -9.237 -11.434 1.00 42.59 101 LYS A C 1
ATOM 771 O O . LYS A 1 101 ? 20.804 -8.789 -11.713 1.00 42.59 101 LYS A O 1
ATOM 776 N N . ARG A 1 102 ? 19.057 -10.117 -12.226 1.00 44.88 102 ARG A N 1
ATOM 777 C CA . ARG A 1 102 ? 19.583 -10.589 -13.526 1.00 44.88 102 ARG A CA 1
ATOM 778 C C . ARG A 1 102 ? 19.391 -9.573 -14.655 1.00 44.88 102 ARG A C 1
ATOM 780 O O . ARG A 1 102 ? 20.286 -9.448 -15.484 1.00 44.88 102 ARG A O 1
ATOM 787 N N . ASP A 1 103 ? 18.308 -8.805 -14.647 1.00 52.81 103 ASP A N 1
ATOM 788 C CA . ASP A 1 103 ? 18.030 -7.816 -15.700 1.00 52.81 103 ASP A CA 1
ATOM 789 C C . ASP A 1 103 ? 18.841 -6.530 -15.485 1.00 52.81 103 ASP A C 1
ATOM 791 O O . ASP A 1 103 ? 19.365 -5.940 -16.428 1.00 52.81 103 ASP A O 1
ATOM 795 N N . ILE A 1 104 ? 19.068 -6.149 -14.224 1.00 48.91 104 ILE A N 1
ATOM 796 C CA . ILE A 1 104 ? 19.955 -5.034 -13.865 1.00 48.91 104 ILE A CA 1
ATOM 797 C C . ILE A 1 104 ? 21.404 -5.326 -14.290 1.00 48.91 104 ILE A C 1
ATOM 799 O O . ILE A 1 104 ? 22.111 -4.414 -14.713 1.00 48.91 104 ILE A O 1
ATOM 803 N N . ALA A 1 105 ? 21.860 -6.582 -14.235 1.00 49.06 105 ALA A N 1
ATOM 804 C CA . ALA A 1 105 ? 23.182 -6.957 -14.743 1.00 49.06 105 ALA A CA 1
ATOM 805 C C . ALA A 1 105 ? 23.298 -6.777 -16.271 1.00 49.06 105 ALA A C 1
ATOM 807 O O . ALA A 1 105 ? 24.348 -6.350 -16.749 1.00 49.06 105 ALA A O 1
ATOM 808 N N . ALA A 1 106 ? 22.219 -7.025 -17.024 1.00 48.47 106 ALA A N 1
ATOM 809 C CA . ALA A 1 106 ? 22.168 -6.783 -18.467 1.00 48.47 106 ALA A CA 1
ATOM 810 C C . ALA A 1 106 ? 22.173 -5.280 -18.810 1.00 48.47 106 ALA A C 1
ATOM 812 O O . ALA A 1 106 ? 22.840 -4.867 -19.756 1.00 48.47 106 ALA A O 1
ATOM 813 N N . LEU A 1 107 ? 21.516 -4.448 -17.993 1.00 46.69 107 LEU A N 1
ATOM 814 C CA . LEU A 1 107 ? 21.523 -2.985 -18.142 1.00 46.69 107 LEU A CA 1
ATOM 815 C C . LEU A 1 107 ? 22.872 -2.352 -17.757 1.00 46.69 107 LEU A C 1
ATOM 817 O O . LEU A 1 107 ? 23.288 -1.367 -18.360 1.00 46.69 107 LEU A O 1
ATOM 821 N N . ARG A 1 108 ? 23.619 -2.947 -16.816 1.00 47.81 108 ARG A N 1
ATOM 822 C CA . ARG A 1 108 ? 24.986 -2.508 -16.461 1.00 47.81 108 ARG A CA 1
ATOM 823 C C . ARG A 1 108 ? 26.031 -2.820 -17.540 1.00 47.81 108 ARG A C 1
ATOM 825 O O . ARG A 1 108 ? 27.112 -2.243 -17.499 1.00 47.81 108 ARG A O 1
ATOM 832 N N . GLY A 1 109 ? 25.714 -3.689 -18.504 1.00 44.38 109 GLY A N 1
ATOM 833 C CA . GLY A 1 109 ? 26.531 -3.932 -19.699 1.00 44.38 109 GLY A CA 1
ATOM 834 C C . GLY A 1 109 ? 26.348 -2.888 -20.809 1.00 44.38 109 GLY A C 1
ATOM 835 O O . GLY A 1 109 ? 27.138 -2.859 -21.747 1.00 44.38 109 GLY A O 1
ATOM 836 N N . GLN A 1 110 ? 25.344 -2.012 -20.700 1.00 43.84 110 GLN A N 1
ATOM 837 C CA . GLN A 1 110 ? 25.078 -0.919 -21.641 1.00 43.84 110 GLN A CA 1
ATOM 838 C C . GLN A 1 110 ? 25.511 0.417 -21.029 1.00 43.84 110 GLN A C 1
ATOM 840 O O . GLN A 1 110 ? 24.736 1.356 -20.872 1.00 43.84 110 GLN A O 1
ATOM 845 N N . GLY A 1 111 ? 26.778 0.488 -20.626 1.00 46.38 111 GLY A N 1
ATOM 846 C CA . GLY A 1 111 ? 27.397 1.734 -20.199 1.00 46.38 111 GLY A CA 1
ATOM 847 C C . GLY A 1 111 ? 27.694 2.634 -21.395 1.00 46.38 111 GLY A C 1
ATOM 848 O O . GLY A 1 111 ? 28.772 2.539 -21.972 1.00 46.38 111 GLY A O 1
ATOM 849 N N . HIS A 1 112 ? 26.771 3.535 -21.731 1.00 37.28 112 HIS A N 1
ATOM 850 C CA . HIS A 1 112 ? 27.135 4.829 -22.307 1.00 37.28 112 HIS A CA 1
ATOM 851 C C . HIS A 1 112 ? 26.057 5.874 -22.018 1.00 37.28 112 HIS A C 1
ATOM 853 O O . HIS A 1 112 ? 25.080 5.994 -22.750 1.00 37.28 112 HIS A O 1
ATOM 859 N N . LEU A 1 113 ? 26.253 6.643 -20.951 1.00 31.94 113 LEU A N 1
ATOM 860 C CA . LEU A 1 113 ? 25.695 7.984 -20.843 1.00 31.94 113 LEU A CA 1
ATOM 861 C C . LEU A 1 113 ? 26.846 8.892 -20.416 1.00 31.94 113 LEU A C 1
ATOM 863 O O . LEU A 1 113 ? 27.369 8.769 -19.308 1.00 31.94 113 LEU A O 1
ATOM 867 N N . THR A 1 114 ? 27.302 9.670 -21.397 1.00 35.38 114 THR A N 1
ATOM 868 C CA . THR A 1 114 ? 28.164 10.845 -21.246 1.00 35.38 114 THR A CA 1
ATOM 869 C C . THR A 1 114 ? 27.433 11.927 -20.462 1.00 35.38 114 THR A C 1
ATOM 871 O O . THR A 1 114 ? 26.187 11.981 -20.578 1.00 35.38 114 THR A O 1
#

pLDDT: mean 75.38, std 18.95, range [31.94, 95.12]